Protein AF-A0A7W9BNV5-F1 (afdb_monomer_lite)

Secondary structure (DSSP, 8-state):
-HHHHHTT--HHHHHHHHT--HHHHHHHHHHHTT--HHHHHHHHHHHHHHHHHHHHHHHHHHHHHHHTTTS-S----------------

Sequence (89 aa):
MIKEQESGEKTADVCRRHGISSATFYKYKSKYGGMEPSDAKRLRALEDENGKLKKLLADQMLPSRAIATQYPAGQETTRCCETSTQKKW

Structure (mmCIF, N/CA/C/O backbone):
data_AF-A0A7W9BNV5-F1
#
_entry.id   AF-A0A7W9BNV5-F1
#
loop_
_atom_site.group_PDB
_atom_site.id
_atom_site.type_symbol
_atom_site.label_atom_id
_atom_site.label_alt_id
_atom_site.label_comp_id
_atom_site.label_asym_id
_atom_site.label_entity_id
_atom_site.label_seq_id
_atom_site.pdbx_PDB_ins_code
_atom_site.Cartn_x
_atom_site.Cartn_y
_atom_site.Cartn_z
_atom_site.occupancy
_atom_site.B_iso_or_equiv
_atom_site.auth_seq_id
_atom_site.auth_comp_id
_atom_site.auth_asym_id
_atom_site.auth_atom_id
_atom_site.pdbx_PDB_model_num
ATOM 1 N N . MET A 1 1 ? -12.742 3.365 3.773 1.00 82.38 1 MET A N 1
ATOM 2 C CA . MET A 1 1 ? -12.440 2.461 4.897 1.00 82.38 1 MET A CA 1
ATOM 3 C C . MET A 1 1 ? -11.369 3.003 5.846 1.00 82.38 1 MET A C 1
ATOM 5 O O . MET A 1 1 ? -11.715 3.377 6.954 1.00 82.38 1 MET A O 1
ATOM 9 N N . ILE A 1 2 ? -10.082 3.052 5.465 1.00 86.62 2 ILE A N 1
ATOM 10 C CA . ILE A 1 2 ? -9.004 3.459 6.401 1.00 86.62 2 ILE A CA 1
ATOM 11 C C . ILE A 1 2 ? -9.053 4.957 6.692 1.00 86.62 2 ILE A C 1
ATOM 13 O O . ILE A 1 2 ? -9.155 5.333 7.853 1.00 86.62 2 ILE A O 1
ATOM 17 N N . LYS A 1 3 ? -9.135 5.783 5.640 1.00 82.75 3 LYS A N 1
ATOM 18 C CA . LYS A 1 3 ? -9.357 7.231 5.767 1.00 82.75 3 LYS A CA 1
ATOM 19 C C . LYS A 1 3 ? -10.611 7.590 6.564 1.00 82.75 3 LYS A C 1
ATOM 21 O O . LYS A 1 3 ? -10.578 8.540 7.324 1.00 82.75 3 LYS A O 1
ATOM 26 N N . GLU A 1 4 ? -11.694 6.829 6.406 1.00 84.25 4 GLU A N 1
ATOM 27 C CA . GLU A 1 4 ? -12.956 7.057 7.133 1.00 84.25 4 GLU A CA 1
ATOM 28 C C . GLU A 1 4 ? -12.772 6.850 8.648 1.00 84.25 4 GLU A C 1
ATOM 30 O O . GLU A 1 4 ? -13.230 7.653 9.461 1.00 84.25 4 GLU A O 1
ATOM 35 N N . GLN A 1 5 ? -12.026 5.810 9.039 1.00 84.75 5 GLN A N 1
ATOM 36 C CA . GLN A 1 5 ? -11.667 5.588 10.440 1.00 84.75 5 GLN A CA 1
ATOM 37 C C . GLN A 1 5 ? -10.670 6.643 10.946 1.00 84.75 5 GLN A C 1
ATOM 39 O O . GLN A 1 5 ? -10.796 7.104 12.077 1.00 84.75 5 GLN A O 1
ATOM 44 N N . GLU A 1 6 ? -9.697 7.049 10.125 1.00 81.69 6 GLU A N 1
ATOM 45 C CA . GLU A 1 6 ? -8.743 8.122 10.450 1.00 81.69 6 GLU A CA 1
ATOM 46 C C . GLU A 1 6 ? -9.424 9.497 10.574 1.00 81.69 6 GLU A C 1
ATOM 48 O O . GLU A 1 6 ? -8.993 10.307 11.389 1.00 81.69 6 GLU A O 1
ATOM 53 N N . SER A 1 7 ? -10.535 9.737 9.865 1.00 83.19 7 SER A N 1
ATOM 54 C CA . SER A 1 7 ? -11.388 10.924 10.032 1.00 83.19 7 SER A CA 1
ATOM 55 C C . SER A 1 7 ? -12.289 10.881 11.274 1.00 83.19 7 SER A C 1
ATOM 57 O O . SER A 1 7 ? -13.073 11.801 11.492 1.00 83.19 7 SER A O 1
ATOM 59 N N . GLY A 1 8 ? -12.179 9.834 12.099 1.00 83.50 8 GLY A N 1
ATOM 60 C CA . GLY A 1 8 ? -12.856 9.729 13.392 1.00 83.50 8 GLY A CA 1
ATOM 61 C C . GLY A 1 8 ? -14.075 8.805 13.423 1.00 83.50 8 GLY A C 1
ATOM 62 O O . GLY A 1 8 ? -14.714 8.692 14.469 1.00 83.50 8 GLY A O 1
ATOM 63 N N . GLU A 1 9 ? -14.409 8.108 12.331 1.00 87.31 9 GLU A N 1
ATOM 64 C CA . GLU A 1 9 ? -15.489 7.118 12.368 1.00 87.31 9 GLU A CA 1
ATOM 65 C C . GLU A 1 9 ? -15.090 5.878 13.181 1.00 87.31 9 GLU A C 1
ATOM 67 O O . GLU A 1 9 ? -13.941 5.421 13.175 1.00 87.31 9 GLU A O 1
ATOM 72 N N . LYS A 1 10 ? -16.065 5.280 13.874 1.00 90.62 10 LYS A N 1
ATOM 73 C CA . LYS A 1 10 ? -15.837 4.059 14.650 1.00 90.62 10 LYS A CA 1
ATOM 74 C C . LYS A 1 10 ? -15.554 2.893 13.706 1.00 90.62 10 LYS A C 1
ATOM 76 O O . LYS A 1 10 ? -16.319 2.626 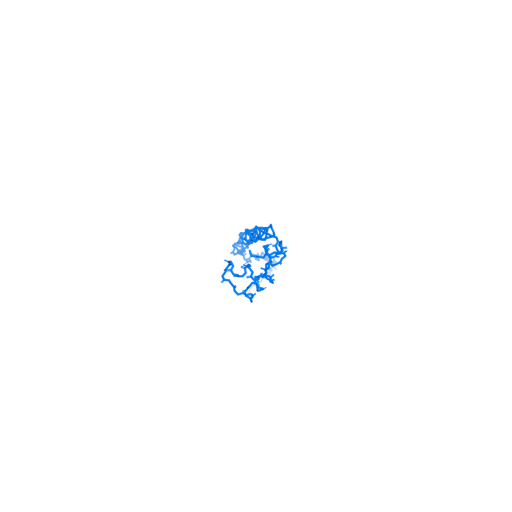12.779 1.00 90.62 10 LYS A O 1
ATOM 81 N N . THR A 1 11 ? -14.517 2.115 14.012 1.00 87.94 11 THR A N 1
ATOM 82 C CA . THR A 1 11 ? -14.138 0.918 13.241 1.00 87.94 11 THR A CA 1
ATOM 83 C C . THR A 1 11 ? -15.310 -0.046 13.039 1.00 87.94 11 THR A C 1
ATOM 85 O O . THR A 1 11 ? -15.428 -0.644 11.974 1.00 87.94 11 THR A O 1
ATOM 88 N N . ALA A 1 12 ? -16.201 -0.176 14.028 1.00 89.56 12 ALA A N 1
ATOM 89 C CA . ALA A 1 12 ? -17.381 -1.036 13.944 1.00 89.56 12 ALA A CA 1
ATOM 90 C C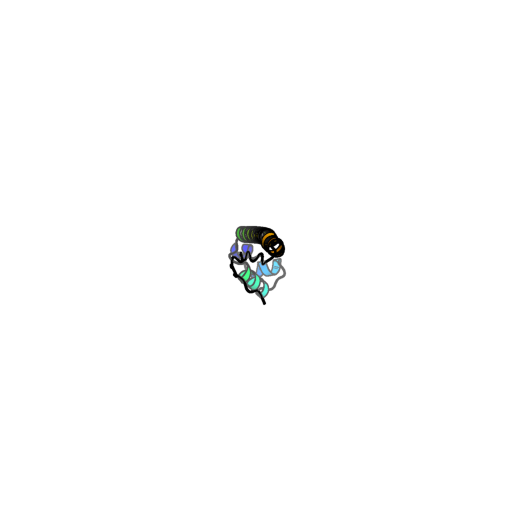 . ALA A 1 12 ? -18.354 -0.614 12.827 1.00 89.56 12 ALA A C 1
ATOM 92 O O . ALA A 1 12 ? -18.871 -1.471 12.111 1.00 89.56 12 ALA A O 1
ATOM 93 N N . ASP A 1 13 ? -18.561 0.689 12.641 1.00 91.38 13 ASP A N 1
ATOM 94 C CA . ASP A 1 13 ? -19.489 1.223 11.640 1.00 91.38 13 ASP A CA 1
ATOM 95 C C . ASP A 1 13 ? -18.896 1.126 10.233 1.00 91.38 13 ASP A C 1
ATOM 97 O O . ASP A 1 13 ? -19.585 0.760 9.280 1.00 91.38 13 ASP A O 1
ATOM 101 N N . VAL A 1 14 ? -17.587 1.356 10.114 1.00 91.44 14 VAL A N 1
ATOM 102 C CA . VAL A 1 14 ? -16.829 1.126 8.879 1.00 91.44 14 VAL A CA 1
ATOM 103 C C . VAL A 1 14 ? -16.877 -0.359 8.492 1.00 91.44 14 VAL A C 1
ATOM 105 O O . VAL A 1 14 ? -17.180 -0.693 7.349 1.00 91.44 14 VAL A O 1
ATOM 108 N N . CYS A 1 15 ? -16.647 -1.271 9.439 1.00 92.19 15 CYS A N 1
ATOM 109 C CA . CYS A 1 15 ? -16.695 -2.714 9.185 1.00 92.19 15 CYS A CA 1
ATOM 110 C C . CYS A 1 15 ? -18.082 -3.174 8.713 1.00 92.19 15 CYS A C 1
ATOM 112 O O . CYS A 1 15 ? -18.177 -3.947 7.763 1.00 92.19 15 CYS A O 1
ATOM 114 N N . ARG A 1 16 ? -19.157 -2.658 9.326 1.00 92.31 16 ARG A N 1
ATOM 115 C CA . ARG A 1 16 ? -20.542 -2.955 8.927 1.00 92.31 16 ARG A CA 1
ATOM 116 C C . ARG A 1 16 ? -20.867 -2.453 7.524 1.00 92.31 16 ARG A C 1
ATOM 118 O O . ARG A 1 16 ? -21.437 -3.199 6.739 1.00 92.31 16 ARG A O 1
ATOM 125 N N . ARG A 1 17 ? -20.479 -1.218 7.197 1.00 91.81 17 ARG A N 1
ATOM 126 C CA . ARG A 1 17 ? -20.745 -0.602 5.886 1.00 91.81 17 ARG A CA 1
ATOM 127 C C . ARG A 1 17 ? -20.031 -1.321 4.748 1.00 91.81 17 ARG A C 1
ATOM 129 O O . ARG A 1 17 ? -20.610 -1.516 3.688 1.00 91.81 17 ARG A O 1
ATOM 136 N N . HIS A 1 18 ? -18.780 -1.712 4.984 1.00 90.00 18 HIS A N 1
ATOM 137 C CA . HIS A 1 18 ? -17.947 -2.393 3.991 1.00 90.00 18 HIS A CA 1
ATOM 138 C C . HIS A 1 18 ? -18.107 -3.921 4.019 1.00 90.00 18 HIS A C 1
ATOM 140 O O . HIS A 1 18 ? -17.482 -4.605 3.216 1.00 90.00 18 HIS A O 1
ATOM 146 N N . GLY A 1 19 ? -18.930 -4.469 4.923 1.00 93.19 19 GLY A N 1
ATOM 147 C CA . GLY A 1 19 ? -19.187 -5.910 5.015 1.00 93.19 19 GLY A CA 1
ATOM 148 C C . GLY A 1 19 ? -17.953 -6.737 5.387 1.00 93.19 19 GLY A C 1
ATOM 149 O O . GLY A 1 19 ? -17.821 -7.882 4.962 1.00 93.19 19 GLY A O 1
ATOM 150 N N . ILE A 1 20 ? -17.026 -6.165 6.155 1.00 92.88 20 ILE A N 1
ATOM 151 C CA . ILE A 1 20 ? -15.761 -6.811 6.517 1.00 92.88 20 ILE A CA 1
ATOM 152 C C . ILE A 1 20 ? -15.654 -7.054 8.017 1.00 92.88 20 ILE A C 1
ATOM 154 O O . ILE A 1 20 ? -16.222 -6.334 8.837 1.00 92.88 20 ILE A O 1
ATOM 158 N N . SER A 1 21 ? -14.854 -8.050 8.391 1.00 92.19 21 SER A N 1
ATOM 159 C CA . SER A 1 21 ? -14.495 -8.259 9.793 1.00 92.19 21 SER A CA 1
ATOM 160 C C . SER A 1 21 ? -13.506 -7.194 10.285 1.00 92.19 21 SER A C 1
ATOM 162 O O . SER A 1 21 ? -12.695 -6.667 9.515 1.00 92.19 21 SER A O 1
ATOM 164 N N . SER A 1 22 ? -13.504 -6.940 11.594 1.00 90.06 22 SER A N 1
ATOM 165 C CA . SER A 1 22 ? -12.506 -6.087 12.252 1.00 90.06 22 SER A CA 1
ATOM 166 C C . SER A 1 22 ? -11.080 -6.604 12.037 1.00 90.06 22 SER A C 1
ATOM 168 O O . SER A 1 22 ? -10.172 -5.818 11.777 1.00 90.06 22 SER A O 1
ATOM 170 N N . ALA A 1 23 ? -10.878 -7.924 12.056 1.00 91.38 23 ALA A N 1
ATOM 171 C CA . ALA A 1 23 ? -9.581 -8.538 11.771 1.00 91.38 23 ALA A CA 1
ATOM 172 C C . ALA A 1 23 ? -9.087 -8.202 10.354 1.00 91.38 23 ALA A C 1
ATOM 174 O O . ALA A 1 23 ? -7.924 -7.848 10.159 1.00 91.38 23 ALA A O 1
ATOM 175 N N . THR A 1 24 ? -9.981 -8.258 9.365 1.00 90.88 24 THR A N 1
ATOM 176 C CA . THR A 1 24 ? -9.688 -7.848 7.989 1.00 90.88 24 THR A CA 1
ATOM 177 C C . THR A 1 24 ? -9.357 -6.358 7.931 1.00 90.88 24 THR A C 1
ATOM 179 O O . THR A 1 24 ? -8.341 -5.988 7.347 1.00 90.88 24 THR A O 1
ATOM 182 N N . PHE A 1 25 ? -10.144 -5.507 8.597 1.00 91.69 25 PHE A N 1
ATOM 183 C CA . PHE A 1 25 ? -9.885 -4.067 8.669 1.00 91.69 25 PHE A CA 1
ATOM 184 C C . PHE A 1 25 ? -8.472 -3.760 9.187 1.00 91.69 25 PHE A C 1
ATOM 186 O O . PHE A 1 25 ? -7.737 -3.009 8.547 1.00 91.69 25 PHE A O 1
ATOM 193 N N . TYR A 1 26 ? -8.054 -4.376 10.298 1.00 90.44 26 TYR A N 1
ATOM 194 C CA . TYR A 1 26 ? -6.726 -4.135 10.865 1.00 90.44 26 TYR A CA 1
ATOM 195 C C . TYR A 1 26 ? -5.588 -4.666 9.983 1.00 90.44 26 TYR A C 1
ATOM 197 O O . TYR A 1 26 ? -4.549 -4.016 9.913 1.00 90.44 26 TYR A O 1
ATOM 205 N N . LYS A 1 27 ? -5.787 -5.764 9.236 1.00 90.19 27 LYS A N 1
ATOM 206 C CA . LYS A 1 27 ? -4.822 -6.225 8.214 1.00 90.19 27 LYS A CA 1
ATOM 207 C C . LYS A 1 27 ? -4.626 -5.202 7.094 1.00 90.19 27 LYS A C 1
ATOM 209 O O . LYS A 1 27 ? -3.504 -4.955 6.658 1.00 90.19 27 LYS A O 1
ATOM 214 N N . TYR A 1 28 ? -5.709 -4.593 6.618 1.00 87.81 28 TYR A N 1
ATOM 215 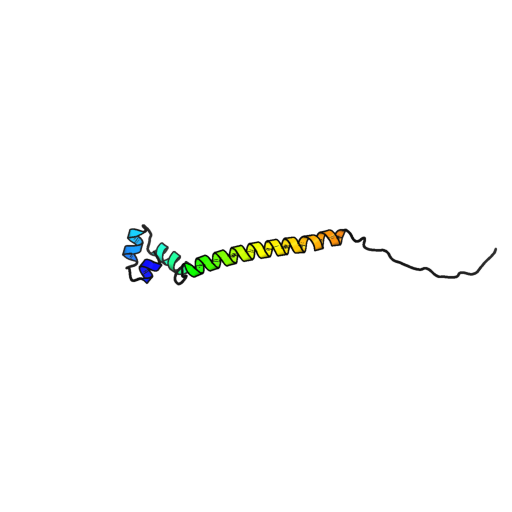C CA . TYR A 1 28 ? -5.601 -3.501 5.652 1.00 87.81 28 TYR A CA 1
ATOM 216 C C . TYR A 1 28 ? -4.967 -2.263 6.299 1.00 87.81 28 TYR A C 1
ATOM 218 O O . TYR A 1 28 ? -4.146 -1.614 5.662 1.00 87.81 28 TYR A O 1
ATOM 226 N N . LYS A 1 29 ? -5.275 -1.957 7.566 1.00 85.69 29 LYS A N 1
ATOM 227 C CA . LYS A 1 29 ? -4.679 -0.828 8.300 1.00 85.69 29 LYS A CA 1
ATOM 228 C C . LYS A 1 29 ? -3.185 -0.975 8.527 1.00 85.69 29 LYS A C 1
ATOM 230 O O . LYS A 1 29 ? -2.477 0.008 8.386 1.00 85.69 29 LYS A O 1
ATOM 235 N N . SER A 1 30 ? -2.675 -2.170 8.791 1.00 83.56 30 SER A N 1
ATOM 236 C CA . SER A 1 30 ? -1.226 -2.371 8.879 1.00 83.56 30 SER A CA 1
ATOM 237 C C . SER A 1 30 ? -0.529 -2.233 7.524 1.00 83.56 30 SER A C 1
ATOM 239 O O . SER A 1 30 ? 0.629 -1.843 7.473 1.00 83.56 30 SER A O 1
ATOM 241 N N . LYS A 1 31 ? -1.215 -2.577 6.425 1.00 81.00 31 LYS A N 1
ATOM 242 C CA . LYS A 1 31 ? -0.635 -2.566 5.074 1.00 81.00 31 LYS A CA 1
ATOM 243 C C . LYS A 1 31 ? -0.739 -1.207 4.372 1.00 81.00 31 LYS A C 1
ATOM 245 O O . LYS A 1 31 ? 0.116 -0.882 3.558 1.00 81.00 31 LYS A O 1
ATOM 250 N N . TYR A 1 32 ? -1.796 -0.453 4.656 1.00 79.19 32 TYR A N 1
ATOM 251 C CA . TYR A 1 32 ? -2.155 0.777 3.944 1.00 79.19 32 TYR A CA 1
ATOM 252 C C . TYR A 1 32 ? -2.440 1.964 4.880 1.00 79.19 32 TYR A C 1
ATOM 254 O O . TYR A 1 32 ? -2.738 3.052 4.398 1.00 79.19 32 TYR A O 1
ATOM 262 N N . GLY A 1 33 ? -2.398 1.777 6.202 1.00 76.38 33 GLY A N 1
ATOM 263 C CA . GLY A 1 33 ? -2.549 2.867 7.169 1.00 76.38 33 GLY A CA 1
ATOM 264 C C . GLY A 1 33 ? -1.346 3.800 7.135 1.00 76.38 33 GLY A C 1
ATOM 265 O O . GLY A 1 33 ? -0.210 3.342 7.026 1.00 76.38 33 GLY A O 1
ATOM 266 N N . GLY A 1 34 ? -1.602 5.107 7.183 1.00 71.19 34 GLY A N 1
ATOM 267 C CA . GLY A 1 34 ? -0.564 6.129 7.019 1.00 71.19 34 GLY A CA 1
ATOM 268 C C . GLY A 1 34 ? -0.037 6.311 5.587 1.00 71.19 34 GLY A C 1
ATOM 269 O O . GLY A 1 34 ? 0.821 7.163 5.385 1.00 71.19 34 GLY A O 1
ATOM 270 N N . MET A 1 35 ? -0.540 5.563 4.595 1.00 67.00 35 MET A N 1
ATOM 271 C CA . MET A 1 35 ? -0.247 5.806 3.178 1.00 67.00 35 MET A CA 1
ATOM 272 C C . MET A 1 35 ? -1.294 6.767 2.606 1.00 67.00 35 MET A C 1
ATOM 274 O O . MET A 1 35 ? -2.472 6.420 2.480 1.00 67.00 35 MET A O 1
ATOM 278 N N . GLU A 1 36 ? -0.881 7.982 2.246 1.00 60.31 36 GLU A N 1
ATOM 279 C CA . GLU A 1 36 ? -1.760 8.924 1.553 1.00 60.31 36 GLU A CA 1
ATOM 280 C C . GLU A 1 36 ? -2.046 8.371 0.136 1.00 60.31 36 GLU A C 1
ATOM 282 O O . GLU A 1 36 ? -1.144 7.826 -0.505 1.00 60.31 36 GLU A O 1
ATOM 287 N N . PRO A 1 37 ? -3.269 8.469 -0.422 1.00 60.53 37 PRO A N 1
ATOM 288 C CA . PRO A 1 37 ? -3.533 8.111 -1.821 1.00 60.53 37 PRO A CA 1
ATOM 289 C C . PRO A 1 37 ? -2.579 8.787 -2.823 1.00 60.53 37 PRO A C 1
ATOM 291 O O . PRO A 1 37 ? -2.375 8.251 -3.915 1.00 60.53 37 PRO A O 1
ATOM 294 N N . SER A 1 38 ? -1.980 9.927 -2.462 1.00 59.09 38 SER A N 1
ATOM 295 C CA . SER A 1 38 ? -0.882 10.551 -3.208 1.00 59.09 38 SER A CA 1
ATOM 296 C C . SER A 1 38 ? 0.380 9.672 -3.272 1.00 59.09 38 SER A C 1
ATOM 298 O O . SER A 1 38 ? 0.960 9.497 -4.347 1.00 59.09 38 SER A O 1
ATOM 300 N N . ASP A 1 39 ? 0.754 9.026 -2.167 1.00 60.22 39 ASP A N 1
ATOM 301 C CA . ASP A 1 39 ? 1.928 8.150 -2.084 1.00 60.22 39 ASP A CA 1
ATOM 302 C C . ASP A 1 39 ? 1.718 6.850 -2.857 1.00 60.22 39 ASP A C 1
ATOM 304 O O . ASP A 1 39 ? 2.626 6.382 -3.538 1.00 60.22 39 ASP A O 1
ATOM 308 N N . ALA A 1 40 ? 0.498 6.304 -2.849 1.00 61.12 40 ALA A N 1
ATOM 309 C CA . ALA A 1 40 ? 0.158 5.127 -3.651 1.00 61.12 40 ALA A CA 1
ATOM 310 C C . ALA A 1 40 ? 0.240 5.406 -5.167 1.00 61.12 40 ALA A C 1
ATOM 312 O O . ALA A 1 40 ? 0.683 4.552 -5.939 1.00 61.12 40 ALA A O 1
ATOM 313 N N . LYS A 1 41 ? -0.156 6.610 -5.606 1.00 63.09 41 LYS A N 1
ATOM 314 C CA . LYS A 1 41 ? -0.009 7.047 -7.006 1.00 63.09 41 LYS A CA 1
ATOM 315 C C . LYS A 1 41 ? 1.454 7.282 -7.375 1.00 63.09 41 LYS A C 1
ATOM 317 O O . LYS A 1 41 ? 1.879 6.861 -8.448 1.00 63.09 41 LYS A O 1
ATOM 322 N N . ARG A 1 42 ? 2.222 7.916 -6.484 1.00 69.56 42 ARG A N 1
ATOM 323 C CA . ARG A 1 42 ? 3.659 8.146 -6.668 1.00 69.56 42 ARG A CA 1
ATOM 324 C C . ARG A 1 42 ? 4.433 6.830 -6.736 1.00 69.56 42 ARG A C 1
ATOM 326 O O . ARG A 1 42 ? 5.291 6.689 -7.598 1.00 69.56 42 ARG A O 1
ATOM 333 N N . LEU A 1 43 ? 4.096 5.858 -5.888 1.00 69.50 43 LEU A N 1
ATOM 334 C CA . LEU A 1 43 ? 4.729 4.541 -5.878 1.00 69.50 43 LEU A CA 1
ATOM 335 C C . LEU A 1 43 ? 4.513 3.809 -7.208 1.00 69.50 43 LEU A C 1
ATOM 337 O O . LEU A 1 43 ? 5.480 3.354 -7.807 1.00 69.50 43 LEU A O 1
ATOM 341 N N . ARG A 1 44 ? 3.276 3.786 -7.725 1.00 72.44 44 ARG A N 1
ATOM 342 C CA . ARG A 1 44 ? 2.978 3.170 -9.028 1.00 72.44 44 ARG A CA 1
ATOM 343 C C . ARG A 1 44 ? 3.710 3.862 -10.183 1.00 72.44 44 ARG A C 1
ATOM 345 O O . ARG A 1 44 ? 4.268 3.187 -11.037 1.00 72.44 44 ARG A O 1
ATOM 352 N N . ALA A 1 45 ? 3.744 5.196 -10.193 1.00 75.00 45 ALA A N 1
ATOM 353 C CA . ALA A 1 45 ? 4.476 5.944 -11.216 1.00 75.00 45 ALA A CA 1
ATOM 354 C C . ALA A 1 45 ? 5.983 5.624 -11.196 1.00 75.00 45 ALA A C 1
ATOM 356 O O . ALA A 1 45 ? 6.584 5.412 -12.247 1.00 75.00 45 ALA A O 1
ATOM 357 N N . LEU A 1 46 ? 6.579 5.521 -10.002 1.00 77.81 46 LEU A N 1
ATOM 358 C CA . LEU A 1 46 ? 7.986 5.151 -9.834 1.00 77.81 46 LEU A CA 1
ATOM 359 C C . LEU A 1 46 ? 8.266 3.698 -10.245 1.00 77.81 46 LEU A C 1
ATOM 361 O O . LEU A 1 46 ? 9.319 3.423 -10.818 1.00 77.81 46 LEU A O 1
ATOM 365 N N . GLU A 1 47 ? 7.348 2.766 -9.985 1.00 79.25 47 GLU A N 1
ATOM 366 C CA . GLU A 1 47 ? 7.459 1.375 -10.446 1.00 79.25 47 GLU A CA 1
ATOM 367 C C . GLU A 1 47 ? 7.426 1.282 -11.979 1.00 79.25 47 GLU A C 1
ATOM 369 O O . GLU A 1 47 ? 8.270 0.601 -12.571 1.00 79.25 47 GLU A O 1
ATOM 374 N N . ASP A 1 48 ? 6.519 2.019 -12.627 1.00 81.19 48 ASP A N 1
ATOM 375 C CA . ASP A 1 48 ? 6.412 2.079 -14.088 1.00 81.19 48 ASP A CA 1
ATOM 376 C C . ASP A 1 48 ? 7.675 2.680 -14.729 1.00 81.19 48 ASP A C 1
ATOM 378 O O . ASP A 1 48 ? 8.182 2.169 -15.734 1.00 81.19 48 ASP A O 1
ATOM 382 N N . GLU A 1 49 ? 8.222 3.750 -14.146 1.00 84.25 49 GLU A N 1
ATOM 383 C CA . GLU A 1 49 ? 9.488 4.345 -14.584 1.00 84.25 49 GLU A CA 1
ATOM 384 C C . GLU A 1 49 ? 10.667 3.386 -14.396 1.00 84.25 49 GLU A C 1
ATOM 386 O O . GLU A 1 49 ? 11.475 3.220 -15.310 1.00 84.25 49 GLU A O 1
ATOM 391 N N . ASN A 1 50 ? 10.744 2.684 -13.264 1.00 85.94 50 ASN A N 1
ATOM 392 C CA . ASN A 1 50 ? 11.794 1.700 -13.003 1.00 85.94 50 ASN A CA 1
ATOM 393 C C . ASN A 1 50 ? 11.740 0.540 -14.015 1.00 85.94 50 ASN A C 1
ATOM 395 O O . ASN A 1 50 ? 12.776 0.102 -14.518 1.00 85.94 50 ASN A O 1
ATOM 399 N N . GLY A 1 51 ? 10.536 0.086 -14.380 1.00 84.06 51 GLY A N 1
ATOM 400 C CA . GLY A 1 51 ? 10.331 -0.915 -15.428 1.00 84.06 51 GLY A CA 1
ATOM 401 C C . GLY A 1 51 ? 10.824 -0.447 -16.801 1.00 84.06 51 GLY A C 1
ATOM 402 O O . GLY A 1 51 ? 11.547 -1.177 -17.483 1.00 84.06 51 GLY A O 1
ATOM 403 N N . LYS A 1 52 ? 10.499 0.793 -17.187 1.00 83.25 52 LYS A N 1
ATOM 404 C CA . LYS A 1 52 ? 10.988 1.400 -18.437 1.00 83.25 52 LYS A CA 1
ATOM 405 C C . LYS A 1 52 ? 12.508 1.543 -18.440 1.00 83.25 52 LYS A C 1
ATOM 407 O O . LYS A 1 52 ? 13.146 1.163 -19.417 1.00 83.25 52 LYS A O 1
ATOM 412 N N . LEU A 1 53 ? 13.091 2.029 -17.344 1.00 83.25 53 LEU A N 1
ATOM 413 C CA . LEU A 1 53 ? 14.538 2.196 -17.201 1.00 83.25 53 LEU A CA 1
ATOM 414 C C . LEU A 1 53 ? 15.277 0.857 -17.277 1.00 83.25 53 LEU A C 1
ATOM 416 O O . LEU A 1 53 ? 16.275 0.756 -17.981 1.00 83.25 53 LEU A O 1
ATOM 420 N N . LYS A 1 54 ? 14.765 -0.193 -16.627 1.00 81.31 54 LYS A N 1
ATOM 421 C CA . LYS A 1 54 ? 15.333 -1.548 -16.722 1.00 81.31 54 LYS A CA 1
ATOM 422 C C . LYS A 1 54 ? 15.266 -2.110 -18.136 1.00 81.31 54 LYS A C 1
ATOM 424 O O . LYS A 1 54 ? 16.222 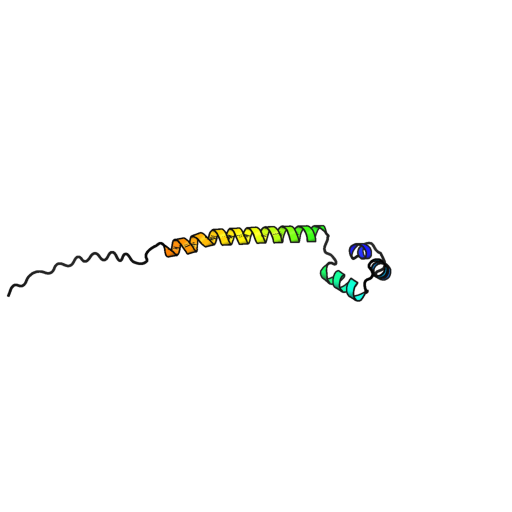-2.742 -18.573 1.00 81.31 54 LYS A O 1
ATOM 429 N N . LYS A 1 55 ? 14.164 -1.873 -18.853 1.00 81.56 55 LYS A N 1
ATOM 430 C CA . LYS A 1 55 ? 14.030 -2.290 -20.252 1.00 81.56 55 LYS A CA 1
ATOM 431 C C . LYS A 1 55 ? 15.035 -1.565 -21.147 1.00 81.56 55 LYS A C 1
ATOM 433 O O . LYS A 1 55 ? 15.741 -2.221 -21.897 1.00 81.56 55 LYS A O 1
ATOM 438 N N . LEU A 1 56 ? 15.163 -0.245 -21.004 1.00 81.69 56 LEU A N 1
ATOM 439 C CA . LEU A 1 56 ? 16.153 0.546 -21.742 1.00 81.69 56 LEU A CA 1
ATOM 440 C C . LEU A 1 56 ? 17.592 0.122 -21.420 1.00 81.69 56 LEU A C 1
ATOM 442 O O . LEU A 1 56 ? 18.418 0.033 -22.321 1.00 81.69 56 LEU A O 1
ATOM 446 N N . LEU A 1 57 ? 17.886 -0.179 -20.153 1.00 77.75 57 LEU A N 1
ATOM 447 C CA . LEU A 1 57 ? 19.190 -0.688 -19.736 1.00 77.75 57 LEU A CA 1
ATOM 448 C C . LEU A 1 57 ? 19.486 -2.055 -20.367 1.00 77.75 57 LEU A C 1
ATOM 450 O O . LEU A 1 57 ? 20.583 -2.268 -20.873 1.00 77.75 57 LEU A O 1
ATOM 454 N N . ALA A 1 58 ? 18.508 -2.963 -20.378 1.00 74.81 58 ALA A N 1
ATOM 455 C CA . ALA A 1 58 ? 18.641 -4.254 -21.042 1.00 74.81 58 ALA A CA 1
ATOM 456 C C . ALA A 1 58 ? 18.858 -4.083 -22.554 1.00 74.81 58 ALA A C 1
ATOM 458 O O . ALA A 1 58 ? 19.795 -4.661 -23.099 1.00 74.81 58 ALA A O 1
ATOM 459 N N . ASP A 1 59 ? 18.070 -3.228 -23.209 1.00 71.75 59 ASP A N 1
ATOM 460 C CA . ASP A 1 59 ? 18.192 -2.927 -24.638 1.00 71.75 59 ASP A CA 1
ATOM 461 C C . ASP A 1 59 ? 19.558 -2.302 -24.986 1.00 71.75 59 ASP A C 1
ATOM 463 O O . ASP A 1 59 ? 20.105 -2.592 -26.047 1.00 71.75 59 ASP A O 1
ATOM 467 N N . GLN A 1 60 ? 20.162 -1.513 -24.087 1.00 70.69 60 GLN A N 1
ATOM 468 C CA . GLN A 1 60 ? 21.528 -0.989 -24.241 1.00 70.69 60 GLN A CA 1
ATOM 469 C C . GLN A 1 60 ? 22.631 -2.017 -23.956 1.00 70.69 60 GLN A C 1
ATOM 471 O O . GLN A 1 60 ? 23.713 -1.922 -24.530 1.00 70.69 60 GLN A O 1
ATOM 476 N N . MET A 1 61 ? 22.383 -3.013 -23.105 1.00 63.94 61 MET A N 1
ATOM 477 C CA . MET A 1 61 ? 23.335 -4.098 -22.830 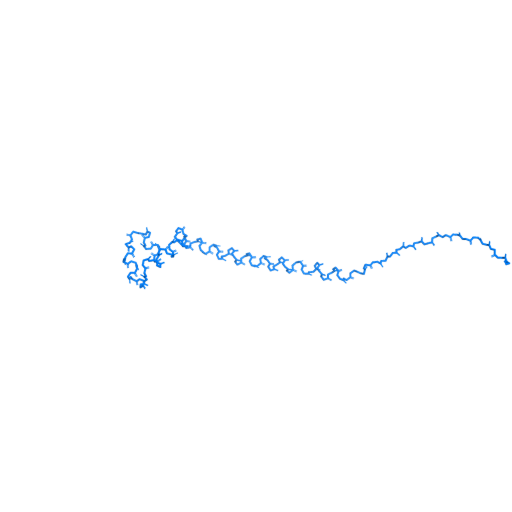1.00 63.94 61 MET A CA 1
ATOM 478 C C . MET A 1 61 ? 23.334 -5.187 -23.917 1.00 63.94 61 MET A C 1
ATOM 480 O O . MET A 1 61 ? 24.329 -5.895 -24.090 1.00 63.94 61 MET A O 1
ATOM 484 N N . LEU A 1 62 ? 22.243 -5.332 -24.676 1.00 58.06 62 LEU A N 1
ATOM 485 C CA . LEU A 1 62 ? 22.134 -6.286 -25.785 1.00 58.06 62 LEU A CA 1
ATOM 486 C C . LEU A 1 62 ? 23.132 -6.057 -26.943 1.00 58.06 62 LEU A C 1
ATOM 488 O O . LEU A 1 62 ? 23.742 -7.048 -27.364 1.00 58.06 62 LEU A O 1
ATOM 492 N N . PRO A 1 63 ? 23.393 -4.831 -27.448 1.00 58.38 63 PRO A N 1
ATOM 493 C CA . PRO A 1 63 ? 24.413 -4.628 -28.473 1.00 58.38 63 PRO A CA 1
ATOM 494 C C . PRO A 1 63 ? 25.807 -5.006 -27.973 1.00 58.38 63 PRO A C 1
ATOM 496 O O . PRO A 1 63 ? 26.579 -5.534 -28.761 1.00 58.38 63 PRO A O 1
ATOM 499 N N . SER A 1 64 ? 26.113 -4.854 -26.677 1.00 51.34 64 SER A N 1
ATOM 500 C CA . SER A 1 64 ? 27.413 -5.232 -26.102 1.00 51.34 64 SER A CA 1
ATOM 501 C C . SER A 1 64 ? 27.693 -6.737 -26.175 1.00 51.34 64 SER A C 1
ATOM 503 O O . SER A 1 64 ? 28.844 -7.137 -26.330 1.00 51.34 64 SER A O 1
ATOM 505 N N . ARG A 1 65 ? 26.655 -7.584 -26.112 1.00 47.84 65 ARG A N 1
ATOM 506 C CA . ARG A 1 65 ? 26.808 -9.045 -26.221 1.00 47.84 65 ARG A CA 1
ATOM 507 C C . ARG A 1 65 ? 26.860 -9.529 -27.671 1.00 47.84 65 ARG A C 1
ATOM 509 O O . ARG A 1 65 ? 27.584 -10.478 -27.953 1.00 47.84 65 ARG A O 1
ATOM 516 N N . ALA A 1 66 ? 26.129 -8.880 -28.579 1.00 51.97 66 ALA A N 1
ATOM 517 C CA . ALA A 1 66 ? 26.109 -9.238 -29.999 1.00 51.97 66 ALA A CA 1
ATOM 518 C C . ALA A 1 66 ? 27.372 -8.776 -30.757 1.00 51.97 66 ALA A C 1
ATOM 520 O O . ALA A 1 66 ? 27.878 -9.506 -31.607 1.00 51.97 66 ALA A O 1
ATOM 521 N N . ILE A 1 67 ? 27.944 -7.614 -30.414 1.00 55.78 67 ILE A N 1
ATOM 522 C CA . ILE A 1 67 ? 29.205 -7.147 -31.025 1.00 55.78 67 ILE A CA 1
ATOM 523 C C . ILE A 1 67 ? 30.434 -7.912 -30.515 1.00 55.78 67 ILE A C 1
ATOM 525 O O . ILE A 1 67 ? 31.403 -8.073 -31.252 1.00 55.78 67 ILE A O 1
ATOM 529 N N . ALA A 1 68 ? 30.391 -8.452 -29.292 1.00 54.06 68 ALA A N 1
ATOM 530 C CA . ALA A 1 68 ? 31.480 -9.261 -28.738 1.00 54.06 68 ALA A CA 1
ATOM 531 C C . ALA A 1 68 ? 31.667 -10.603 -29.472 1.00 54.06 68 ALA A C 1
ATOM 533 O O . ALA A 1 68 ? 32.757 -11.164 -29.449 1.00 54.06 68 ALA A O 1
ATOM 534 N N . THR A 1 69 ? 30.633 -11.110 -30.154 1.00 54.06 69 THR A N 1
ATOM 535 C CA . THR A 1 69 ? 30.719 -12.346 -30.951 1.00 54.06 69 THR A CA 1
ATOM 536 C C . THR A 1 69 ? 31.230 -12.132 -32.376 1.00 54.06 69 THR A C 1
ATOM 538 O O . THR A 1 69 ? 31.418 -13.104 -33.101 1.00 54.06 69 THR A O 1
ATOM 541 N N . GLN A 1 70 ? 31.436 -10.880 -32.793 1.00 46.91 70 GLN A N 1
ATOM 542 C CA . GLN A 1 70 ? 31.759 -10.536 -34.181 1.00 46.91 70 GLN A CA 1
ATOM 543 C C . GLN A 1 70 ? 33.223 -10.131 -34.394 1.00 46.91 70 GLN A C 1
ATOM 545 O O . GLN A 1 70 ? 33.674 -10.069 -35.535 1.00 46.91 70 GLN A O 1
ATOM 550 N N . TYR A 1 71 ? 33.987 -9.921 -33.318 1.00 43.31 71 TYR A N 1
ATOM 551 C CA . TYR A 1 71 ? 35.438 -9.782 -33.398 1.00 43.31 71 TYR A CA 1
ATOM 552 C C . TYR A 1 71 ? 36.087 -11.170 -33.343 1.00 43.31 71 TYR A C 1
ATOM 554 O O . TYR A 1 71 ? 35.994 -11.830 -32.305 1.00 43.31 71 TYR A O 1
ATOM 562 N N . PRO A 1 72 ? 36.750 -11.645 -34.414 1.00 46.97 72 PRO A N 1
ATOM 563 C CA . PRO A 1 72 ? 37.545 -12.858 -34.321 1.00 46.97 72 PRO A CA 1
ATOM 564 C C . PRO A 1 72 ? 38.685 -12.618 -33.324 1.00 46.97 72 PRO A C 1
ATOM 566 O O . PRO A 1 72 ? 39.552 -11.768 -33.535 1.00 46.97 72 PRO A O 1
ATOM 569 N N . ALA A 1 73 ? 38.669 -13.359 -32.217 1.00 54.34 73 ALA A N 1
ATOM 570 C CA . ALA A 1 73 ? 39.813 -13.464 -31.330 1.00 54.34 73 ALA A CA 1
ATOM 571 C C . ALA A 1 73 ? 40.973 -14.110 -32.108 1.00 54.34 73 ALA A C 1
ATOM 573 O O . ALA A 1 73 ? 40.859 -15.251 -32.546 1.00 54.34 73 ALA A O 1
ATOM 574 N N . GLY A 1 74 ? 42.073 -13.372 -32.274 1.00 51.50 74 GLY A N 1
ATOM 575 C CA . GLY A 1 74 ? 43.354 -13.915 -32.734 1.00 51.50 74 GLY A CA 1
ATOM 576 C C . GLY A 1 74 ? 43.724 -13.593 -34.183 1.00 51.50 74 GLY A C 1
ATOM 577 O O . GLY A 1 74 ? 43.654 -14.453 -35.053 1.00 51.50 74 GLY A O 1
ATOM 578 N N . GLN A 1 75 ? 44.225 -12.381 -34.434 1.00 39.69 75 GLN A N 1
ATOM 579 C CA . GLN A 1 75 ? 45.282 -12.201 -35.434 1.00 39.69 75 GLN A CA 1
ATOM 580 C C . GLN A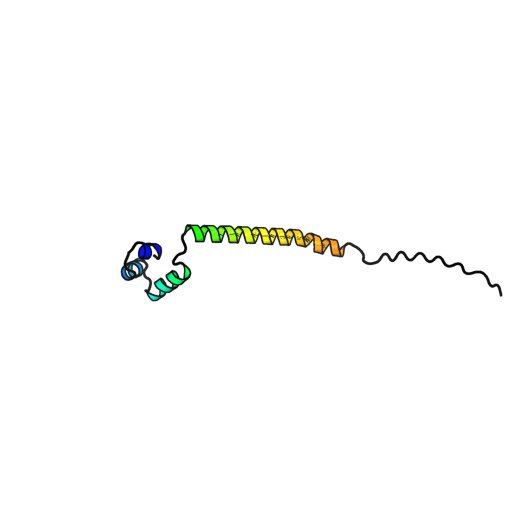 1 75 ? 46.585 -11.986 -34.671 1.00 39.69 75 GLN A C 1
ATOM 582 O O . GLN A 1 75 ? 46.906 -10.881 -34.242 1.00 39.69 75 GLN A O 1
ATOM 587 N N . GLU A 1 76 ? 47.298 -13.082 -34.443 1.00 39.12 76 GLU A N 1
ATOM 588 C CA . GLU A 1 76 ? 48.653 -13.064 -33.913 1.00 39.12 76 GLU A CA 1
ATOM 589 C C . GLU A 1 76 ? 49.578 -12.595 -35.046 1.00 39.12 76 GLU A C 1
ATOM 591 O O . GLU A 1 76 ? 49.910 -13.339 -35.967 1.00 39.12 76 GLU A O 1
ATOM 596 N N . THR A 1 77 ? 49.928 -11.307 -35.052 1.00 52.97 77 THR A N 1
ATOM 597 C CA . THR A 1 77 ? 50.894 -10.749 -36.003 1.00 52.97 77 THR A CA 1
ATOM 598 C C . THR A 1 77 ? 52.309 -11.109 -35.558 1.00 52.97 77 THR A C 1
ATOM 600 O O . THR A 1 77 ? 53.055 -10.254 -35.075 1.00 52.97 77 THR A O 1
ATOM 603 N N . THR A 1 78 ? 52.702 -12.372 -35.702 1.00 46.22 78 THR A N 1
ATOM 604 C CA . THR A 1 78 ? 54.087 -12.777 -35.449 1.00 46.22 78 THR A CA 1
ATOM 605 C C . THR A 1 78 ? 54.900 -12.572 -36.719 1.00 46.22 78 THR A C 1
ATOM 607 O O . THR A 1 78 ? 54.922 -13.381 -37.643 1.00 46.22 78 THR A O 1
ATOM 610 N N . ARG A 1 79 ? 55.570 -11.423 -36.768 1.00 49.53 79 ARG A N 1
ATOM 611 C CA . ARG A 1 79 ? 56.679 -11.141 -37.677 1.00 49.53 79 ARG A CA 1
ATOM 612 C C . ARG A 1 79 ? 57.836 -12.091 -37.330 1.00 49.53 79 ARG A C 1
ATOM 614 O O . ARG A 1 79 ? 58.601 -11.783 -36.425 1.00 49.53 79 ARG A O 1
ATOM 621 N N . CYS A 1 80 ? 58.004 -13.202 -38.046 1.00 40.00 80 CYS A N 1
ATOM 622 C CA . CYS A 1 80 ? 59.257 -13.963 -37.997 1.00 40.00 80 CYS A CA 1
ATOM 623 C C . CYS A 1 80 ? 60.263 -13.357 -38.980 1.00 40.00 80 CYS A C 1
ATOM 625 O O . CYS A 1 80 ? 60.298 -13.682 -40.165 1.00 40.00 80 CYS A O 1
ATOM 627 N N . CYS A 1 81 ? 61.071 -12.438 -38.459 1.00 46.28 81 CYS A N 1
ATOM 628 C CA . CYS A 1 81 ? 62.418 -12.205 -38.951 1.00 46.28 81 CYS A CA 1
ATOM 629 C C . CYS A 1 81 ? 63.297 -13.264 -38.288 1.00 46.28 81 CYS A C 1
ATOM 631 O O . CYS A 1 81 ? 63.407 -13.231 -37.071 1.00 46.28 81 CYS A O 1
ATOM 633 N N . GLU A 1 82 ? 63.899 -14.175 -39.049 1.00 44.50 82 GLU A N 1
ATOM 634 C CA . GLU A 1 82 ? 65.126 -14.847 -38.620 1.00 44.50 82 GLU A CA 1
ATOM 635 C C . GLU A 1 82 ? 65.876 -15.377 -39.845 1.00 44.50 82 GLU A C 1
ATOM 637 O O . GLU A 1 82 ? 65.486 -16.313 -40.540 1.00 44.50 82 GLU A O 1
ATOM 642 N N . THR A 1 83 ? 66.963 -14.673 -40.130 1.00 49.34 83 THR A N 1
ATOM 643 C CA . THR A 1 83 ? 68.086 -15.074 -40.965 1.00 49.34 83 THR A CA 1
ATOM 644 C C . THR A 1 83 ? 68.557 -16.483 -40.611 1.00 49.34 83 THR A C 1
ATOM 646 O O . THR A 1 83 ? 68.942 -16.719 -39.468 1.00 49.34 83 THR A O 1
ATOM 649 N N . SER A 1 84 ? 68.643 -17.387 -41.589 1.00 39.41 84 SER A N 1
ATOM 650 C CA . SER A 1 84 ? 69.509 -18.559 -41.449 1.00 39.41 84 SER A CA 1
ATOM 651 C C . SER A 1 84 ? 70.298 -18.828 -42.724 1.00 39.41 84 SER A C 1
ATOM 653 O O . SER A 1 84 ? 69.793 -19.211 -43.779 1.00 39.41 84 SER A O 1
ATOM 655 N N . THR A 1 85 ? 71.579 -18.540 -42.581 1.00 45.50 85 THR A N 1
ATOM 656 C CA . THR A 1 85 ? 72.692 -18.778 -43.480 1.00 45.50 85 THR A CA 1
ATOM 657 C C . THR A 1 85 ? 72.925 -20.288 -43.656 1.00 45.50 85 THR A C 1
ATOM 659 O O . THR A 1 85 ? 73.274 -20.976 -42.708 1.00 45.50 85 THR A O 1
ATOM 662 N N . GLN A 1 86 ? 72.785 -20.774 -44.894 1.00 38.75 86 GLN A N 1
ATOM 663 C CA . GLN A 1 86 ? 73.750 -21.627 -45.616 1.00 38.75 86 GLN A CA 1
ATOM 664 C C . GLN A 1 86 ? 74.253 -22.957 -44.997 1.00 38.75 86 GLN A C 1
ATOM 666 O O . GLN A 1 86 ? 74.995 -22.963 -44.017 1.00 38.75 86 GLN A O 1
ATOM 671 N N . LYS A 1 87 ? 73.993 -24.065 -45.714 1.00 37.22 87 LYS A N 1
ATOM 672 C CA . LYS A 1 87 ? 74.838 -25.276 -45.936 1.00 37.22 87 LYS A CA 1
ATOM 673 C C . LYS A 1 87 ? 73.990 -26.247 -46.784 1.00 37.22 87 LYS A C 1
ATOM 675 O O . LYS A 1 87 ? 72.902 -26.584 -46.349 1.00 37.22 87 LYS A O 1
ATOM 680 N N . LYS A 1 88 ? 74.220 -26.554 -48.070 1.00 41.62 88 LYS A N 1
ATOM 681 C CA . LYS A 1 88 ? 75.383 -26.998 -48.873 1.00 41.62 88 LYS A CA 1
ATOM 682 C C . LYS A 1 88 ? 76.022 -28.293 -48.334 1.00 41.62 88 LYS A C 1
ATOM 684 O O . LYS A 1 88 ? 76.801 -28.214 -47.388 1.00 41.62 88 LYS A O 1
ATOM 689 N N . TRP A 1 89 ? 75.722 -29.376 -49.068 1.00 42.12 89 TRP A N 1
ATOM 690 C CA . TRP A 1 89 ? 76.079 -30.800 -48.930 1.00 42.12 89 TRP A CA 1
ATOM 691 C C . TRP A 1 89 ? 75.272 -31.593 -47.909 1.00 42.12 89 TRP A C 1
ATOM 693 O O . TRP A 1 89 ? 75.387 -31.305 -46.701 1.00 42.12 89 TRP A O 1
#

Organism: NCBI:txid1524255

pLDDT: mean 70.43, std 17.92, range [37.22, 93.19]

Foldseek 3Di:
DQVCVVVPDDLVVVCVVVVHDSVVVVVCCVVCPPPDVVNVVVVVVVVVVVVVVVVVVVVVVVVVVVVVVVDPPDPPPDDDDDDDDDDDD

Radius of gyration: 34.92 Å; chains: 1; bounding box: 97×42×64 Å

InterPro domains:
  IPR002514 Transposase IS3/IS911family [PF01527] (1-58)
  IPR009057 Homedomain-like superfamily [SSF46689] (5-55)
  IPR052546 Transposase_8_domain-containing_protein [PTHR33609] (1-67)